Protein AF-A0A1X0S096-F1 (afdb_monomer_lite)

Structure (mmCIF, N/CA/C/O backbone):
data_AF-A0A1X0S096-F1
#
_entry.id   AF-A0A1X0S096-F1
#
loop_
_atom_site.group_PDB
_atom_site.id
_atom_site.type_symbol
_atom_site.label_atom_id
_atom_site.label_alt_id
_atom_site.label_comp_id
_atom_site.label_asym_id
_atom_site.label_entity_id
_atom_site.label_seq_id
_atom_site.pdbx_PDB_ins_code
_atom_site.Cartn_x
_atom_site.Cartn_y
_atom_site.Cartn_z
_atom_site.occupancy
_atom_site.B_iso_or_equiv
_atom_site.auth_seq_id
_atom_site.auth_comp_id
_atom_site.auth_asym_id
_atom_site.auth_atom_id
_atom_site.pdbx_PDB_model_num
ATOM 1 N N . ILE A 1 1 ? -5.283 -2.096 2.801 1.00 76.88 1 ILE A N 1
ATOM 2 C CA . ILE A 1 1 ? -5.098 -0.643 3.041 1.00 76.88 1 ILE A CA 1
ATOM 3 C C . ILE A 1 1 ? -3.867 -0.217 2.264 1.00 76.88 1 ILE A C 1
ATOM 5 O O . ILE A 1 1 ? -2.905 -0.972 2.263 1.00 76.88 1 ILE A O 1
ATOM 9 N N . TRP A 1 2 ? -3.912 0.925 1.581 1.00 89.75 2 TRP A N 1
ATOM 10 C CA . TRP A 1 2 ? -2.725 1.503 0.953 1.00 89.75 2 TRP A CA 1
ATOM 11 C C . TRP A 1 2 ? -1.861 2.134 2.042 1.00 89.75 2 TRP A C 1
ATOM 13 O O . TRP A 1 2 ? -2.246 3.129 2.650 1.00 89.75 2 TRP A O 1
ATOM 23 N N . THR A 1 3 ? -0.736 1.499 2.348 1.00 95.44 3 THR A N 1
ATOM 24 C CA . THR A 1 3 ? 0.256 2.009 3.298 1.00 95.44 3 THR A CA 1
ATOM 25 C C . THR A 1 3 ? 1.318 2.817 2.558 1.00 95.44 3 THR A C 1
ATOM 27 O O . THR A 1 3 ? 1.509 2.645 1.351 1.00 95.44 3 THR A O 1
ATOM 30 N N . LYS A 1 4 ? 2.059 3.660 3.288 1.00 93.75 4 LYS A N 1
ATOM 31 C CA . LYS A 1 4 ? 3.176 4.446 2.731 1.00 93.75 4 LYS A CA 1
ATOM 32 C C . LYS A 1 4 ? 4.159 3.557 1.956 1.00 93.75 4 LYS A C 1
ATOM 34 O O . LYS A 1 4 ? 4.558 3.903 0.854 1.00 93.75 4 LYS A O 1
ATOM 39 N N . TYR A 1 5 ? 4.444 2.363 2.477 1.00 95.19 5 TYR A N 1
ATOM 40 C CA . TYR A 1 5 ? 5.317 1.386 1.824 1.00 95.19 5 TYR A CA 1
ATOM 41 C C . TYR A 1 5 ? 4.742 0.853 0.511 1.00 95.19 5 TYR A C 1
ATOM 43 O O . TYR A 1 5 ? 5.467 0.782 -0.470 1.00 95.19 5 TYR A O 1
ATOM 51 N N . THR A 1 6 ? 3.444 0.530 0.448 1.00 94.12 6 THR A N 1
ATOM 52 C CA . THR A 1 6 ? 2.824 0.065 -0.811 1.00 94.12 6 THR A CA 1
ATOM 53 C C . THR A 1 6 ? 2.778 1.155 -1.880 1.00 94.12 6 THR A C 1
ATOM 55 O O . THR A 1 6 ? 2.951 0.860 -3.060 1.00 94.12 6 THR A O 1
ATOM 58 N N . VAL A 1 7 ? 2.600 2.415 -1.466 1.00 92.88 7 VAL A N 1
ATOM 59 C CA . VAL A 1 7 ? 2.628 3.575 -2.369 1.00 92.88 7 VAL A CA 1
ATOM 60 C C . VAL A 1 7 ? 4.040 3.838 -2.886 1.00 92.88 7 VAL A C 1
ATOM 62 O O . VAL A 1 7 ? 4.176 4.313 -3.998 1.00 92.88 7 VAL A O 1
ATOM 65 N N . ILE A 1 8 ? 5.088 3.507 -2.132 1.00 95.56 8 ILE A N 1
ATOM 66 C CA . ILE A 1 8 ? 6.470 3.608 -2.617 1.00 95.56 8 ILE A CA 1
ATOM 67 C C . ILE A 1 8 ? 6.814 2.404 -3.498 1.00 95.56 8 ILE A C 1
ATOM 69 O O . ILE A 1 8 ? 7.342 2.577 -4.586 1.00 95.56 8 ILE A O 1
ATOM 73 N N . ALA A 1 9 ? 6.491 1.186 -3.066 1.00 95.19 9 ALA A N 1
ATOM 74 C CA . ALA A 1 9 ? 6.919 -0.036 -3.740 1.00 95.19 9 ALA A CA 1
ATOM 75 C C . ALA A 1 9 ? 6.318 -0.195 -5.144 1.00 95.19 9 ALA A C 1
ATOM 77 O O . ALA A 1 9 ? 7.043 -0.527 -6.075 1.00 95.19 9 ALA A O 1
ATOM 78 N N . ILE A 1 10 ? 5.015 0.053 -5.317 1.00 94.25 10 ILE A N 1
ATOM 79 C CA . ILE A 1 10 ? 4.333 -0.214 -6.593 1.00 94.25 10 ILE A CA 1
ATOM 80 C C . ILE A 1 10 ? 4.824 0.747 -7.694 1.00 94.25 10 ILE A C 1
ATOM 82 O O . ILE A 1 10 ? 5.493 0.280 -8.615 1.00 94.25 10 ILE A O 1
ATOM 86 N N . PRO A 1 11 ? 4.590 2.072 -7.617 1.00 94.69 11 PRO A N 1
ATOM 87 C CA . PRO A 1 11 ? 5.105 2.998 -8.625 1.00 94.69 11 PRO A CA 1
ATOM 88 C C . PRO A 1 11 ? 6.633 3.129 -8.577 1.00 94.69 11 PRO A C 1
ATOM 90 O O . PRO A 1 11 ? 7.254 3.323 -9.617 1.00 94.69 11 PRO A O 1
ATOM 93 N N . GLY A 1 12 ? 7.264 2.975 -7.407 1.00 94.44 12 GLY A N 1
ATOM 94 C CA . GLY A 1 12 ? 8.722 3.024 -7.288 1.00 94.44 12 GLY A CA 1
ATOM 95 C C . GLY A 1 12 ? 9.410 1.886 -8.032 1.00 94.44 12 GLY A C 1
ATOM 96 O O . GLY A 1 12 ? 10.409 2.135 -8.693 1.00 94.44 12 GLY A O 1
ATOM 97 N N . SER A 1 13 ? 8.857 0.667 -8.020 1.00 95.75 13 SER A N 1
ATOM 98 C CA . SER A 1 13 ? 9.405 -0.441 -8.819 1.00 95.75 13 SER A CA 1
ATOM 99 C C . SER A 1 13 ? 9.370 -0.144 -10.323 1.00 95.75 13 SER A C 1
ATOM 101 O O . SER A 1 13 ? 10.333 -0.427 -11.032 1.00 95.75 13 SER A O 1
ATOM 103 N N . MET A 1 14 ? 8.307 0.515 -10.796 1.00 94.56 14 MET A N 1
ATOM 104 C CA . MET A 1 14 ? 8.179 0.939 -12.189 1.00 94.56 14 MET A CA 1
ATOM 105 C C . MET A 1 14 ? 9.201 2.027 -12.545 1.00 94.56 14 MET A C 1
ATOM 107 O O . MET A 1 14 ? 9.870 1.930 -13.570 1.00 94.56 14 MET A O 1
ATOM 111 N N . LEU A 1 15 ? 9.378 3.031 -11.679 1.00 95.69 15 LEU A N 1
ATOM 112 C CA . LEU A 1 15 ? 10.387 4.081 -11.864 1.00 95.69 15 LEU A CA 1
ATOM 113 C C . LEU A 1 15 ? 11.813 3.526 -11.865 1.00 95.69 15 LEU A C 1
ATOM 115 O O . LEU A 1 15 ? 12.618 3.922 -12.703 1.00 95.69 15 LEU A O 1
ATOM 119 N N . ILE A 1 16 ? 12.122 2.588 -10.965 1.00 96.44 16 ILE A N 1
ATOM 120 C CA . ILE A 1 16 ? 13.434 1.934 -10.913 1.00 96.44 16 ILE A CA 1
ATOM 121 C C . ILE A 1 16 ? 13.727 1.228 -12.236 1.00 96.44 16 ILE A C 1
ATOM 123 O O . ILE A 1 16 ? 14.841 1.345 -12.734 1.00 96.44 16 ILE A O 1
ATOM 127 N N . TRP A 1 17 ? 12.745 0.557 -12.843 1.00 94.19 17 TRP A N 1
ATOM 128 C CA . TRP A 1 17 ? 12.929 -0.074 -14.152 1.00 94.19 17 TRP A CA 1
ATOM 129 C C . TRP A 1 17 ? 13.232 0.949 -15.260 1.00 94.19 17 TRP A C 1
ATOM 131 O O . TRP A 1 17 ? 14.153 0.749 -16.053 1.00 94.19 17 TRP A O 1
ATOM 141 N N . PHE A 1 18 ? 12.522 2.083 -15.275 1.00 93.56 18 PHE A N 1
ATOM 142 C CA . PHE A 1 18 ? 12.795 3.162 -16.229 1.00 93.56 18 PHE A CA 1
ATOM 143 C C . PHE A 1 18 ? 14.169 3.810 -16.032 1.00 93.56 18 PHE A C 1
ATOM 145 O O . PHE A 1 18 ? 14.768 4.236 -17.010 1.00 93.56 18 PHE A O 1
ATOM 152 N N . ILE A 1 19 ? 14.687 3.874 -14.803 1.00 94.38 19 ILE A N 1
ATOM 153 C CA . ILE A 1 19 ? 16.045 4.369 -14.517 1.00 94.38 19 ILE A CA 1
ATOM 154 C C . ILE A 1 19 ? 17.098 3.308 -14.855 1.00 94.38 19 ILE A C 1
ATOM 156 O O . ILE A 1 19 ? 18.170 3.631 -15.356 1.00 94.38 19 ILE A O 1
ATOM 160 N N . TYR A 1 20 ? 16.799 2.036 -14.608 1.00 92.56 20 TYR A N 1
ATOM 161 C CA . TYR A 1 20 ? 17.699 0.920 -14.870 1.00 92.56 20 TYR A CA 1
ATOM 162 C C . TYR A 1 20 ? 18.068 0.811 -16.355 1.00 92.56 20 TYR A C 1
ATOM 164 O O . TYR A 1 20 ? 19.243 0.648 -16.673 1.00 92.56 20 TYR A O 1
ATOM 172 N N . LEU A 1 21 ? 17.093 0.954 -17.258 1.00 91.38 21 LEU A N 1
ATOM 173 C CA . LEU A 1 21 ? 17.312 0.843 -18.705 1.00 91.38 21 LEU A CA 1
ATOM 174 C C . LEU A 1 21 ? 18.427 1.758 -19.255 1.00 91.38 21 LEU A C 1
ATOM 176 O O . LEU A 1 21 ? 19.358 1.228 -19.861 1.00 91.38 21 LEU A O 1
ATOM 180 N N . PRO A 1 22 ? 18.399 3.092 -19.048 1.00 90.56 22 PRO A N 1
ATOM 181 C CA . PRO A 1 22 ? 19.466 3.977 -19.504 1.00 90.56 22 PRO A CA 1
ATOM 182 C C . PRO A 1 22 ? 20.770 3.756 -18.738 1.00 90.56 22 PRO A C 1
ATOM 184 O O . PRO A 1 22 ? 21.843 3.835 -19.331 1.00 90.56 22 PRO A O 1
ATOM 187 N N . VAL A 1 23 ? 20.701 3.452 -17.438 1.00 90.19 23 VAL A N 1
ATOM 188 C CA . VAL A 1 23 ? 21.894 3.164 -16.631 1.00 90.19 23 VAL A CA 1
ATOM 189 C C . VAL A 1 23 ? 22.650 1.980 -17.230 1.00 90.19 23 VAL A C 1
ATOM 191 O O . VAL A 1 23 ? 23.844 2.094 -17.484 1.00 90.19 23 VAL A O 1
ATOM 194 N N . VAL A 1 24 ? 21.967 0.878 -17.540 1.00 88.19 24 VAL A N 1
ATOM 195 C CA . VAL A 1 24 ? 22.608 -0.302 -18.133 1.00 88.19 24 VAL A CA 1
ATOM 196 C C . VAL A 1 24 ? 23.028 -0.067 -19.578 1.00 88.19 24 VAL A C 1
ATOM 198 O O . VAL A 1 24 ? 24.140 -0.451 -19.934 1.00 88.19 24 VAL A O 1
ATOM 201 N N . SER A 1 25 ? 22.218 0.606 -20.401 1.00 86.50 25 SER A N 1
ATOM 202 C CA . SER A 1 25 ? 22.586 0.836 -21.803 1.00 86.50 25 SER A CA 1
ATOM 203 C C . SER A 1 25 ? 23.812 1.741 -21.950 1.00 86.50 25 SER A C 1
ATOM 205 O O . SER A 1 25 ? 24.679 1.465 -22.777 1.00 86.50 25 SER A O 1
ATOM 207 N N . TYR A 1 26 ? 23.910 2.817 -21.158 1.00 84.94 26 TYR A N 1
ATOM 208 C CA . TYR A 1 26 ? 25.015 3.776 -21.262 1.00 84.94 26 TYR A CA 1
ATOM 209 C C . TYR A 1 26 ? 26.258 3.326 -20.492 1.00 84.94 26 TYR A C 1
ATOM 211 O O . TYR A 1 26 ? 27.357 3.398 -21.036 1.00 84.94 26 TYR A O 1
ATOM 219 N N . ILE A 1 27 ? 26.110 2.832 -19.257 1.00 82.94 27 ILE A N 1
ATOM 220 C CA . ILE A 1 27 ? 27.260 2.391 -18.451 1.00 82.94 27 ILE A CA 1
ATOM 221 C C . ILE A 1 27 ? 27.805 1.059 -18.970 1.00 82.94 27 ILE A C 1
ATOM 223 O O . ILE A 1 27 ? 29.020 0.899 -19.046 1.00 82.94 27 ILE A O 1
ATOM 227 N N . GLY A 1 28 ? 26.939 0.127 -19.384 1.00 78.06 28 GLY A N 1
ATOM 228 C CA . GLY A 1 28 ? 27.366 -1.141 -19.984 1.00 78.06 28 GLY A CA 1
ATOM 229 C C . GLY A 1 28 ? 28.231 -0.914 -21.223 1.00 78.06 28 GLY A C 1
ATOM 230 O O . GLY A 1 28 ? 29.344 -1.428 -21.294 1.00 78.06 28 GLY A O 1
ATOM 231 N N . SER A 1 29 ? 27.777 -0.036 -22.126 1.00 74.19 29 SER A N 1
ATOM 232 C CA . SER A 1 29 ? 28.540 0.353 -23.321 1.00 74.19 29 SER A CA 1
ATOM 233 C C . SER A 1 29 ? 29.849 1.088 -22.995 1.00 74.19 29 SER A C 1
ATOM 235 O O . SER A 1 29 ? 30.799 1.006 -23.769 1.00 74.19 29 SER A O 1
ATOM 237 N N . ALA A 1 30 ? 29.916 1.811 -21.870 1.00 75.94 30 ALA A N 1
ATOM 238 C CA . ALA A 1 30 ? 31.110 2.547 -21.451 1.00 75.94 30 ALA A CA 1
ATOM 239 C C . ALA A 1 30 ? 32.184 1.658 -20.799 1.00 75.94 30 ALA A C 1
ATOM 241 O O . ALA A 1 30 ? 33.366 1.981 -20.881 1.00 75.94 30 ALA A O 1
ATOM 242 N N . ILE A 1 31 ? 31.788 0.561 -20.145 1.00 77.81 31 ILE A N 1
ATOM 243 C CA . ILE A 1 31 ? 32.719 -0.366 -19.484 1.00 77.81 31 ILE A CA 1
ATOM 244 C C . ILE A 1 31 ? 33.337 -1.328 -20.504 1.00 77.81 31 ILE A C 1
ATOM 246 O O . ILE A 1 31 ? 34.552 -1.514 -20.505 1.00 77.81 31 ILE A O 1
ATOM 250 N N . SER A 1 32 ? 32.529 -1.918 -21.387 1.00 68.19 32 SER A N 1
ATOM 251 C CA . SER A 1 32 ? 33.026 -2.722 -22.509 1.00 68.19 32 SER A CA 1
ATOM 252 C C . SER A 1 32 ? 31.910 -3.032 -23.501 1.00 68.19 32 SER A C 1
ATOM 254 O O . SER A 1 32 ? 30.804 -3.394 -23.098 1.00 68.19 32 SER A O 1
ATOM 256 N N . VAL A 1 33 ? 32.236 -2.985 -24.790 1.00 65.88 33 VAL A N 1
ATOM 257 C CA . VAL A 1 33 ? 31.288 -3.177 -25.900 1.00 65.88 33 VAL A CA 1
ATOM 258 C C . VAL A 1 33 ? 30.622 -4.567 -25.891 1.00 65.88 33 VAL A C 1
ATOM 260 O O . VAL A 1 33 ? 29.480 -4.691 -26.322 1.00 65.88 33 VAL A O 1
ATOM 263 N N . ASP A 1 34 ? 31.273 -5.582 -25.314 1.00 70.94 34 ASP A N 1
ATOM 264 C CA . ASP A 1 34 ? 30.805 -6.977 -25.347 1.00 70.94 34 ASP A CA 1
ATOM 265 C C . ASP A 1 34 ? 29.914 -7.395 -24.162 1.00 70.94 34 ASP A C 1
ATOM 267 O O . ASP A 1 34 ? 29.406 -8.514 -24.146 1.00 70.94 34 ASP A O 1
ATOM 271 N N . ILE A 1 35 ? 29.710 -6.539 -23.151 1.00 70.25 35 ILE A N 1
ATOM 272 C CA . ILE A 1 35 ? 28.937 -6.926 -21.953 1.00 70.25 35 ILE A CA 1
ATOM 273 C C . ILE A 1 35 ? 27.422 -6.972 -22.233 1.00 70.25 35 ILE A C 1
ATOM 275 O O . ILE A 1 35 ? 26.740 -7.809 -21.647 1.00 70.25 35 ILE A O 1
ATOM 279 N N . PHE A 1 36 ? 26.901 -6.122 -23.134 1.00 76.50 36 PHE A N 1
ATOM 280 C CA . PHE A 1 36 ? 25.484 -6.091 -23.550 1.00 76.50 36 PHE A CA 1
ATOM 281 C C . PHE A 1 36 ? 25.308 -5.531 -24.980 1.00 76.50 36 PHE A C 1
ATOM 283 O O . PHE A 1 36 ? 24.776 -4.425 -25.146 1.00 76.50 36 PHE A O 1
ATOM 290 N N . PRO A 1 37 ? 25.741 -6.252 -26.029 1.00 79.69 37 PRO A N 1
ATOM 291 C CA . PRO A 1 37 ? 25.686 -5.747 -27.403 1.00 79.69 37 PRO A CA 1
ATOM 292 C C . PRO A 1 37 ? 24.252 -5.466 -27.890 1.00 79.69 37 PRO A C 1
ATOM 294 O O . PRO A 1 37 ? 24.037 -4.556 -28.688 1.00 79.69 37 PRO A O 1
ATOM 297 N N . GLU A 1 38 ? 23.244 -6.175 -27.373 1.00 83.81 38 GLU A N 1
ATOM 298 C CA . GLU A 1 38 ? 21.836 -6.024 -27.768 1.00 83.81 38 GLU A CA 1
ATOM 299 C C . GLU A 1 38 ? 21.185 -4.744 -27.228 1.00 83.81 38 GLU A C 1
ATOM 301 O O . GLU A 1 38 ? 20.176 -4.281 -27.761 1.00 83.81 38 GLU A O 1
ATOM 306 N N . TYR A 1 39 ? 21.747 -4.159 -26.166 1.00 85.00 39 TYR A N 1
ATOM 307 C CA . TYR A 1 39 ? 21.234 -2.928 -25.558 1.00 85.00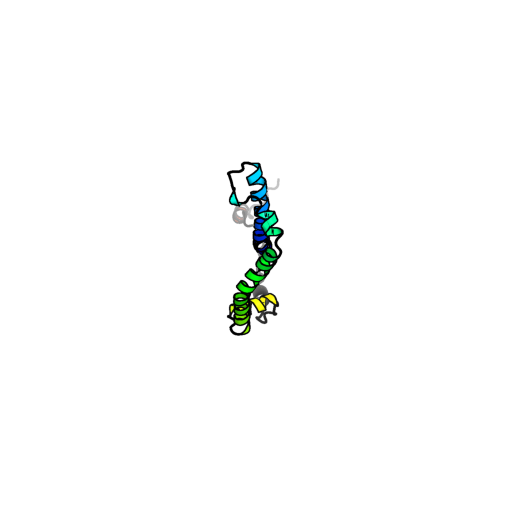 39 TYR A CA 1
ATOM 308 C C . TYR A 1 39 ? 21.794 -1.667 -26.226 1.00 85.00 39 TYR A C 1
ATOM 310 O O . TYR A 1 39 ? 21.408 -0.547 -25.869 1.00 85.00 39 TYR A O 1
ATOM 318 N N . TYR A 1 40 ? 22.687 -1.818 -27.207 1.00 83.88 40 TYR A N 1
ATOM 319 C CA . TYR A 1 40 ? 23.286 -0.690 -27.900 1.00 83.88 40 TYR A CA 1
ATOM 320 C C . TYR A 1 40 ? 22.233 0.091 -28.697 1.00 83.88 40 TYR A C 1
ATOM 322 O O . TYR A 1 40 ? 21.532 -0.448 -29.549 1.00 83.88 40 TYR A O 1
ATOM 330 N N . GLY A 1 41 ? 22.093 1.387 -28.404 1.00 85.56 41 GLY A N 1
ATOM 331 C CA . GLY A 1 41 ? 21.140 2.261 -29.098 1.00 85.56 41 GLY A CA 1
ATOM 332 C C . GLY A 1 41 ? 19.658 1.987 -28.803 1.00 85.56 41 GLY A C 1
ATOM 333 O O . GLY A 1 41 ? 18.802 2.641 -29.399 1.00 85.56 41 GLY A O 1
ATOM 334 N N . ILE A 1 42 ? 19.325 1.093 -27.861 1.00 90.31 42 ILE A N 1
ATOM 335 C CA . ILE A 1 42 ? 17.928 0.734 -27.570 1.00 90.31 42 ILE A CA 1
ATOM 336 C C . ILE A 1 42 ? 17.128 1.912 -27.006 1.00 90.31 42 ILE A C 1
ATOM 338 O O . ILE A 1 42 ? 15.997 2.144 -27.416 1.00 90.31 42 ILE A O 1
ATOM 342 N N . VAL A 1 43 ? 17.713 2.700 -26.100 1.00 90.12 43 VAL A N 1
ATOM 343 C CA . VAL A 1 43 ? 17.027 3.803 -25.406 1.00 90.12 43 VAL A CA 1
ATOM 344 C C . VAL A 1 43 ? 16.484 4.869 -26.364 1.00 90.12 43 VAL A C 1
ATOM 346 O O . VAL A 1 43 ? 15.285 5.142 -26.293 1.00 90.12 43 VAL A O 1
ATOM 349 N N . PRO A 1 44 ? 17.278 5.453 -27.287 1.00 90.44 44 PRO A N 1
ATOM 350 C CA . PRO A 1 44 ? 16.744 6.435 -28.230 1.00 90.44 44 PRO A CA 1
ATOM 351 C C . PRO A 1 44 ? 15.690 5.839 -29.176 1.00 90.44 44 PRO A C 1
ATOM 353 O O . PRO A 1 44 ? 14.719 6.524 -29.494 1.00 90.44 44 PRO A O 1
ATOM 356 N N . MET A 1 45 ? 15.821 4.568 -29.577 1.00 91.12 45 MET A N 1
ATOM 357 C CA . MET A 1 45 ? 14.828 3.900 -30.430 1.00 91.12 45 MET A CA 1
ATOM 358 C C . MET A 1 45 ? 13.518 3.594 -29.691 1.00 91.12 45 MET A C 1
ATOM 360 O O . MET A 1 45 ? 12.440 3.716 -30.270 1.00 91.12 45 MET A O 1
ATOM 364 N N . LEU A 1 46 ? 13.596 3.207 -28.417 1.00 92.06 46 LEU A N 1
ATOM 365 C CA . LEU A 1 46 ? 12.441 2.818 -27.610 1.00 92.06 46 LEU A CA 1
ATOM 366 C C . LEU A 1 46 ? 11.696 4.048 -27.080 1.00 92.06 46 LEU A C 1
ATOM 368 O O . LEU A 1 46 ? 10.489 4.165 -27.256 1.00 92.06 46 LEU A O 1
ATOM 372 N N . TRP A 1 47 ? 12.410 4.989 -26.454 1.00 92.31 47 TRP A N 1
ATOM 373 C CA . TRP A 1 47 ? 11.807 6.161 -25.810 1.00 92.31 47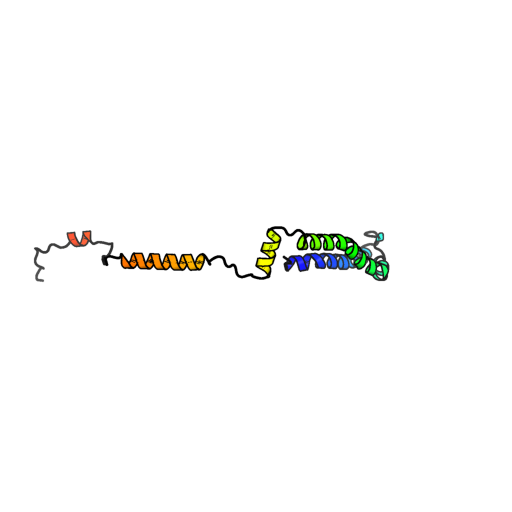 TRP A CA 1
ATOM 374 C C . TRP A 1 47 ? 11.482 7.289 -26.788 1.00 92.31 47 TRP A C 1
ATOM 376 O O . TRP A 1 47 ? 10.576 8.075 -26.511 1.00 92.31 47 TRP A O 1
ATOM 386 N N . GLY A 1 48 ? 12.172 7.358 -27.931 1.00 91.44 48 GLY A N 1
ATOM 387 C CA . GLY A 1 48 ? 11.823 8.270 -29.023 1.00 91.44 48 GLY A CA 1
ATOM 388 C C . GLY A 1 48 ? 10.579 7.833 -29.804 1.00 91.44 48 GLY A C 1
ATOM 389 O O . GLY A 1 48 ? 9.984 8.636 -30.521 1.00 91.44 48 GLY A O 1
ATOM 390 N N . ASN A 1 49 ? 10.154 6.575 -29.659 1.00 94.75 49 ASN A N 1
ATOM 391 C CA . ASN A 1 49 ? 8.986 6.043 -30.345 1.00 94.75 49 ASN A CA 1
ATOM 392 C C . ASN A 1 49 ? 7.703 6.300 -29.541 1.00 94.75 49 ASN A C 1
ATOM 394 O O . ASN A 1 49 ? 7.512 5.779 -28.443 1.00 94.75 49 ASN A O 1
ATOM 398 N N . VAL A 1 50 ? 6.768 7.054 -30.120 1.00 95.25 50 VAL A N 1
ATOM 399 C CA . VAL A 1 50 ? 5.469 7.354 -29.494 1.00 95.25 50 VAL A CA 1
ATOM 400 C C . VAL A 1 50 ? 4.642 6.088 -29.246 1.00 95.25 50 VAL A C 1
ATOM 402 O O . VAL A 1 50 ? 3.958 5.989 -28.226 1.00 95.25 50 VAL A O 1
ATOM 405 N N . ASN A 1 51 ? 4.744 5.086 -30.124 1.00 96.31 51 ASN A N 1
ATOM 406 C CA . ASN A 1 51 ? 3.995 3.838 -29.980 1.00 96.31 51 ASN A CA 1
ATOM 407 C C . ASN A 1 51 ? 4.373 3.098 -28.693 1.00 96.31 51 ASN A C 1
ATOM 409 O O . ASN A 1 51 ? 3.503 2.509 -28.058 1.00 96.31 51 ASN A O 1
ATOM 413 N N . PHE A 1 52 ? 5.638 3.169 -28.264 1.00 94.50 52 PHE A N 1
ATOM 414 C CA . PHE A 1 52 ? 6.078 2.568 -27.004 1.00 94.50 52 PHE A CA 1
ATOM 415 C C . PHE A 1 52 ? 5.309 3.151 -25.812 1.00 94.50 52 PHE A C 1
ATOM 417 O O . PHE A 1 52 ? 4.724 2.403 -25.030 1.00 94.50 52 PHE A O 1
ATOM 424 N N . TRP A 1 53 ? 5.227 4.480 -25.712 1.00 94.62 53 TRP A N 1
ATOM 425 C CA . TRP A 1 53 ? 4.505 5.154 -24.629 1.00 94.62 53 TRP A CA 1
ATOM 426 C C . TRP A 1 53 ? 3.002 4.868 -24.653 1.00 94.62 53 TRP A C 1
ATOM 428 O O . TRP A 1 53 ? 2.395 4.674 -23.598 1.00 94.62 53 TRP A O 1
ATOM 438 N N . LEU A 1 54 ? 2.409 4.771 -25.847 1.00 96.25 54 LEU A N 1
ATOM 439 C CA . LEU A 1 54 ? 1.014 4.355 -25.996 1.00 96.25 54 LEU A CA 1
ATOM 440 C C . LEU A 1 54 ? 0.800 2.928 -25.484 1.00 96.25 54 LEU A C 1
ATOM 442 O O . LEU A 1 54 ? -0.136 2.697 -24.721 1.00 96.25 54 LEU A O 1
ATOM 446 N N . PHE A 1 55 ? 1.673 1.979 -25.833 1.00 95.94 55 PHE A N 1
ATOM 447 C CA . PHE A 1 55 ? 1.557 0.599 -25.358 1.00 95.94 55 PHE A CA 1
ATOM 448 C C . PHE A 1 55 ? 1.789 0.464 -23.850 1.00 95.94 55 PHE A C 1
ATOM 450 O O . PHE A 1 55 ? 1.056 -0.281 -23.201 1.00 95.94 55 PHE A O 1
ATOM 457 N N . VAL A 1 56 ? 2.728 1.220 -23.272 1.00 94.62 56 VAL A N 1
ATOM 458 C CA . VAL A 1 56 ? 2.974 1.251 -21.817 1.00 94.62 56 VAL A CA 1
ATOM 459 C C . VAL A 1 56 ? 1.725 1.662 -21.031 1.00 94.62 56 VAL A C 1
ATOM 461 O O . VAL A 1 56 ? 1.539 1.203 -19.908 1.00 94.62 56 VAL A O 1
ATOM 464 N N . LEU A 1 57 ? 0.845 2.487 -21.604 1.00 94.31 57 LEU A N 1
ATOM 465 C CA . LEU A 1 57 ? -0.415 2.879 -20.965 1.00 94.31 57 LEU A CA 1
ATOM 466 C C . LEU A 1 57 ? -1.577 1.952 -21.337 1.00 94.31 57 LEU A C 1
ATOM 468 O O . LEU A 1 57 ? -2.309 1.485 -20.464 1.00 94.31 57 LEU A O 1
ATOM 472 N N . LEU A 1 58 ? -1.748 1.677 -22.630 1.00 96.56 58 LEU A N 1
ATOM 473 C CA . LEU A 1 58 ? -2.910 0.969 -23.161 1.00 96.56 58 LEU A CA 1
ATOM 474 C C . LEU A 1 58 ? -2.905 -0.502 -22.743 1.00 96.56 58 LEU A C 1
ATOM 476 O O . LEU A 1 58 ? -3.939 -1.014 -22.314 1.00 96.56 58 LEU A O 1
ATOM 480 N N . VAL A 1 59 ? -1.753 -1.176 -22.804 1.00 96.12 59 VAL A N 1
ATOM 481 C CA . VAL A 1 59 ? -1.670 -2.610 -22.492 1.00 96.12 59 VAL A CA 1
ATOM 482 C C . VAL A 1 59 ? -2.020 -2.874 -21.024 1.00 96.12 59 VAL A C 1
ATOM 484 O O . VAL A 1 59 ? -2.961 -3.637 -20.786 1.00 96.12 59 VAL A O 1
ATOM 487 N N . PRO A 1 60 ? -1.394 -2.221 -20.021 1.00 95.38 60 PRO A N 1
ATOM 488 C CA . PRO A 1 60 ? -1.795 -2.420 -18.632 1.00 95.38 60 PRO A CA 1
ATOM 489 C C . PRO A 1 60 ? -3.242 -2.012 -18.377 1.00 95.38 60 PRO A C 1
ATOM 491 O O . PRO A 1 60 ? -3.919 -2.686 -17.602 1.00 95.38 60 PRO A O 1
ATOM 494 N N . PHE A 1 61 ? -3.740 -0.957 -19.028 1.00 96.19 61 PHE A N 1
ATOM 495 C CA . PHE A 1 61 ? -5.134 -0.542 -18.885 1.00 96.19 61 PHE A CA 1
ATOM 496 C C . PHE A 1 61 ? -6.103 -1.644 -19.328 1.00 96.19 61 PHE A C 1
ATOM 498 O O . PHE A 1 61 ? -6.983 -2.030 -18.559 1.00 96.19 61 PHE A O 1
ATOM 505 N N . VAL A 1 62 ? -5.906 -2.209 -20.523 1.00 97.06 62 VAL A N 1
ATOM 506 C CA . VAL A 1 62 ? -6.757 -3.284 -21.056 1.00 97.06 62 VAL A CA 1
ATOM 507 C C . VAL A 1 62 ? -6.635 -4.556 -20.214 1.00 97.06 62 VAL A C 1
ATOM 509 O O . VAL A 1 62 ? -7.655 -5.148 -19.860 1.00 97.06 62 VAL A O 1
ATOM 512 N N . CYS A 1 63 ? -5.419 -4.944 -19.818 1.00 96.19 63 CYS A N 1
ATOM 513 C CA . CYS A 1 63 ? -5.197 -6.115 -18.966 1.00 96.19 63 CYS A CA 1
ATOM 514 C C . CYS A 1 63 ? -5.879 -5.981 -17.593 1.00 96.19 63 CYS A C 1
ATOM 516 O O . CYS A 1 63 ? -6.472 -6.940 -17.102 1.00 96.19 63 CYS A O 1
ATOM 518 N N . ASN A 1 64 ? -5.843 -4.791 -16.983 1.00 96.62 64 ASN A N 1
ATOM 519 C CA . ASN A 1 64 ? -6.447 -4.555 -15.670 1.00 96.62 64 ASN A CA 1
ATOM 520 C C . ASN A 1 64 ? -7.954 -4.268 -15.734 1.00 96.62 64 ASN A C 1
ATOM 522 O O . ASN A 1 64 ? -8.622 -4.363 -14.704 1.00 96.62 64 ASN A O 1
ATOM 526 N N . LEU A 1 65 ? -8.516 -3.937 -16.903 1.00 97.12 65 LEU A N 1
ATOM 527 C CA . LEU A 1 65 ? -9.931 -3.583 -17.042 1.00 97.12 65 LEU A CA 1
ATOM 528 C C . LEU A 1 65 ? -10.849 -4.715 -16.562 1.00 97.12 65 LEU A C 1
ATOM 530 O O . LEU A 1 65 ? -11.751 -4.480 -15.757 1.00 97.12 65 LEU A O 1
ATOM 534 N N . ARG A 1 66 ? -10.585 -5.956 -16.990 1.00 96.62 66 ARG A N 1
ATOM 535 C CA . ARG A 1 66 ? -11.350 -7.140 -16.562 1.00 96.62 66 ARG A CA 1
ATOM 536 C C . ARG A 1 66 ? -11.309 -7.316 -15.046 1.00 96.62 66 ARG A C 1
ATOM 538 O O . ARG A 1 66 ? -12.346 -7.549 -14.424 1.00 96.62 66 ARG A O 1
ATOM 545 N N . ASP A 1 67 ? -10.125 -7.207 -14.451 1.00 96.50 67 ASP A N 1
ATOM 546 C CA . ASP A 1 67 ? -9.936 -7.408 -13.012 1.00 96.50 67 ASP A CA 1
ATOM 547 C C . ASP A 1 67 ? -10.579 -6.287 -12.197 1.00 96.50 67 ASP A C 1
ATOM 549 O O . ASP A 1 67 ? -11.193 -6.539 -11.155 1.00 96.50 67 ASP A O 1
ATOM 553 N N . PHE A 1 68 ? -10.504 -5.054 -12.696 1.00 96.44 68 PHE A N 1
ATOM 554 C CA . PHE A 1 68 ? -11.158 -3.902 -12.096 1.00 96.44 68 PHE A CA 1
ATOM 555 C C . PHE A 1 68 ? -12.684 -4.048 -12.118 1.00 96.44 68 PHE A C 1
ATOM 557 O O . PHE A 1 68 ? -13.324 -3.898 -11.073 1.00 96.44 68 PHE A O 1
ATOM 564 N N . ILE A 1 69 ? -13.257 -4.420 -13.270 1.00 97.12 69 ILE A N 1
ATOM 565 C CA . ILE A 1 69 ? -14.695 -4.686 -13.419 1.00 97.12 69 ILE A CA 1
ATOM 566 C C . ILE A 1 69 ? -15.122 -5.812 -12.477 1.00 97.12 69 ILE A C 1
ATOM 568 O O . ILE A 1 69 ? -16.091 -5.655 -11.737 1.00 97.12 69 ILE A O 1
ATOM 572 N N . TRP A 1 70 ? -14.386 -6.926 -12.443 1.00 96.44 70 TRP A N 1
ATOM 573 C CA . TRP A 1 70 ? -14.717 -8.054 -11.574 1.00 96.44 70 TRP A CA 1
ATOM 574 C C . TRP A 1 70 ? -14.674 -7.679 -10.089 1.00 96.44 70 TRP A C 1
ATOM 576 O O . TRP A 1 70 ? -15.589 -8.004 -9.329 1.00 96.44 70 TRP A O 1
ATOM 586 N N . LYS A 1 71 ? -13.639 -6.945 -9.667 1.00 95.50 71 LYS A N 1
ATOM 587 C CA . LYS A 1 71 ? -13.506 -6.441 -8.296 1.00 95.50 71 LYS A CA 1
ATOM 588 C C . LYS A 1 71 ? -14.668 -5.524 -7.917 1.00 95.50 71 LYS A C 1
ATOM 590 O O . LYS A 1 71 ? -15.186 -5.638 -6.805 1.00 95.50 71 LYS A O 1
ATOM 595 N N . TYR A 1 72 ? -15.071 -4.634 -8.822 1.00 95.75 72 TYR A N 1
ATOM 596 C CA . TYR A 1 72 ? -16.206 -3.739 -8.618 1.00 95.75 72 TYR A CA 1
ATOM 597 C C . TYR A 1 72 ? -17.527 -4.514 -8.530 1.00 95.75 72 TYR A C 1
ATOM 599 O O . TYR A 1 72 ? -18.246 -4.392 -7.539 1.00 95.75 72 TYR A O 1
ATOM 607 N N . ALA A 1 73 ? -17.805 -5.380 -9.507 1.00 96.56 73 ALA A N 1
ATOM 608 C CA . ALA A 1 73 ? -19.025 -6.179 -9.567 1.00 96.56 73 ALA A CA 1
ATOM 609 C C . ALA A 1 73 ? -19.180 -7.085 -8.338 1.00 96.56 73 ALA A C 1
ATOM 611 O O . ALA A 1 73 ? -20.252 -7.132 -7.734 1.00 96.56 73 ALA A O 1
ATOM 612 N N . LYS A 1 74 ? -18.099 -7.752 -7.907 1.00 94.94 74 LYS A N 1
ATOM 613 C CA . LYS A 1 74 ? -18.099 -8.568 -6.686 1.00 94.94 74 LYS A CA 1
ATOM 614 C C . LYS A 1 74 ? -18.439 -7.731 -5.456 1.00 94.94 74 LYS A C 1
ATOM 616 O O . LYS A 1 74 ? -19.209 -8.180 -4.616 1.00 94.94 74 LYS A O 1
ATOM 621 N N . ARG A 1 75 ? -17.897 -6.516 -5.349 1.00 93.56 75 ARG A N 1
ATOM 622 C CA . ARG A 1 75 ? -18.155 -5.644 -4.199 1.00 93.56 75 ARG A CA 1
ATOM 623 C C . ARG A 1 75 ? -19.582 -5.088 -4.181 1.00 93.56 75 ARG A C 1
ATOM 625 O O . ARG A 1 75 ? -20.131 -4.948 -3.097 1.00 93.56 75 ARG A O 1
ATOM 632 N N . MET A 1 76 ? -20.167 -4.808 -5.347 1.00 94.50 76 MET A N 1
ATOM 633 C CA . MET A 1 76 ? -21.515 -4.243 -5.464 1.00 94.50 76 MET A CA 1
ATOM 634 C C . MET A 1 76 ? -22.618 -5.301 -5.332 1.00 94.50 76 MET A C 1
ATOM 636 O O . MET A 1 76 ? -23.543 -5.137 -4.545 1.00 94.50 76 MET A O 1
ATOM 640 N N . TYR A 1 77 ? -22.523 -6.400 -6.087 1.00 95.62 77 TYR A N 1
ATOM 641 C CA . TYR A 1 77 ? -23.621 -7.366 -6.220 1.00 95.62 77 TYR A CA 1
ATOM 642 C C . TYR A 1 77 ? -23.467 -8.612 -5.344 1.00 95.62 77 TYR A C 1
ATOM 644 O O . TYR A 1 77 ? -24.448 -9.306 -5.091 1.00 95.62 77 TYR A O 1
ATOM 652 N N . ARG A 1 78 ? -22.246 -8.940 -4.900 1.00 94.12 78 ARG A N 1
ATOM 653 C CA . ARG A 1 78 ? -21.969 -10.122 -4.060 1.00 94.12 78 ARG A CA 1
ATOM 654 C C . ARG A 1 78 ? -21.016 -9.798 -2.895 1.00 94.12 78 ARG A C 1
ATOM 656 O O . ARG A 1 78 ? -19.953 -10.423 -2.786 1.00 94.12 78 ARG A O 1
ATOM 663 N N . PRO A 1 79 ? -21.359 -8.824 -2.028 1.00 94.88 79 PRO A N 1
ATOM 664 C CA . PRO A 1 79 ? -20.530 -8.480 -0.882 1.00 94.88 79 PRO A CA 1
ATOM 665 C C . PRO A 1 79 ? -20.45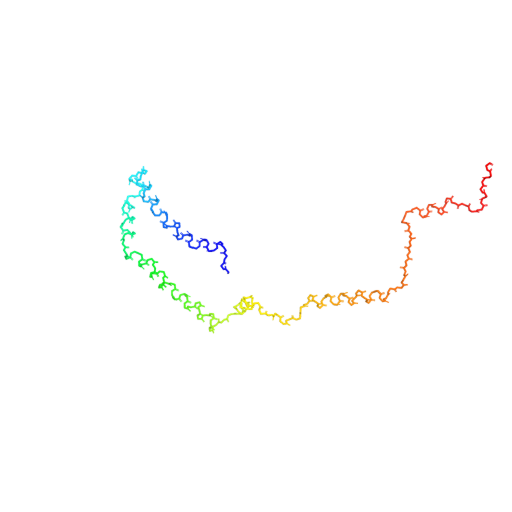1 -9.645 0.114 1.00 94.88 79 PRO A C 1
ATOM 667 O O . PRO A 1 79 ? -21.421 -10.342 0.394 1.00 94.88 79 PRO A O 1
ATOM 670 N N . LEU A 1 80 ? -19.259 -9.837 0.668 1.00 93.44 80 LEU A N 1
ATOM 671 C CA . LEU A 1 80 ? -18.959 -10.820 1.704 1.00 93.44 80 LEU A CA 1
ATOM 672 C C . LEU A 1 80 ? -19.002 -10.138 3.080 1.00 93.44 80 LEU A C 1
ATOM 674 O O . LEU A 1 80 ? -18.773 -8.929 3.151 1.00 93.44 80 LEU A O 1
ATOM 678 N N . PRO A 1 81 ? -19.218 -10.879 4.185 1.00 93.69 81 PRO A N 1
ATOM 679 C CA . PRO A 1 81 ? -19.344 -10.311 5.533 1.00 93.69 81 PRO A CA 1
ATOM 680 C C . PRO A 1 81 ? -18.246 -9.301 5.911 1.00 93.69 81 PRO A C 1
ATOM 682 O O . PRO A 1 81 ? -18.521 -8.259 6.503 1.00 93.69 81 PRO A O 1
ATOM 685 N N . TYR A 1 82 ? -16.998 -9.553 5.505 1.00 91.31 82 TYR A N 1
ATOM 686 C CA . TYR A 1 82 ? -15.876 -8.655 5.787 1.00 91.31 82 TYR A CA 1
ATOM 687 C C . TYR A 1 82 ? -15.937 -7.321 5.020 1.00 91.31 82 TYR A C 1
ATOM 689 O O . TYR A 1 82 ? -15.370 -6.334 5.486 1.00 91.31 82 TYR A O 1
ATOM 697 N N . HIS A 1 83 ? -16.606 -7.255 3.863 1.00 93.56 83 HIS A N 1
ATOM 698 C CA . HIS A 1 83 ? -16.778 -6.006 3.115 1.00 93.56 83 HIS A CA 1
ATOM 699 C C . HIS A 1 83 ? -17.668 -5.020 3.882 1.00 93.56 83 HIS A C 1
ATOM 701 O O . HIS A 1 83 ? -17.321 -3.843 3.967 1.00 93.56 83 HIS A O 1
ATOM 707 N N . PHE A 1 84 ? -18.724 -5.512 4.535 1.00 90.62 84 PHE A N 1
ATOM 708 C CA . PHE A 1 84 ? -19.575 -4.696 5.404 1.00 90.62 84 PHE A CA 1
ATOM 709 C C . PHE A 1 84 ? -18.797 -4.140 6.602 1.00 90.62 84 PHE A C 1
ATOM 711 O O . PHE A 1 84 ? -18.878 -2.952 6.899 1.00 90.62 84 PHE A O 1
ATOM 718 N N . VAL A 1 85 ? -17.976 -4.972 7.256 1.00 91.25 85 VAL A N 1
ATOM 719 C CA . VAL A 1 85 ? -17.136 -4.531 8.386 1.00 91.25 85 VAL A CA 1
ATOM 720 C C . VAL A 1 85 ? -16.149 -3.443 7.955 1.00 91.25 85 VAL A C 1
ATOM 722 O O . VAL A 1 85 ? -15.989 -2.448 8.658 1.00 91.25 85 VAL A O 1
ATOM 725 N N . GLN A 1 86 ? -15.522 -3.587 6.783 1.00 92.06 86 GLN A N 1
ATOM 726 C CA . GLN A 1 86 ? -14.618 -2.568 6.235 1.00 92.06 86 GLN A CA 1
ATOM 727 C C . GLN A 1 86 ? -15.325 -1.231 5.987 1.00 92.06 86 GLN A C 1
ATOM 729 O O . GLN A 1 86 ? -14.724 -0.178 6.186 1.00 92.06 86 GLN A O 1
ATOM 734 N N . GLU A 1 87 ? -16.580 -1.254 5.540 1.00 91.12 87 GLU A N 1
ATOM 735 C CA . GLU A 1 87 ? -17.371 -0.042 5.310 1.00 91.12 87 GLU A CA 1
ATOM 736 C C . GLU A 1 87 ? -17.790 0.614 6.624 1.00 91.12 87 GLU A C 1
ATOM 738 O O . GLU A 1 87 ? -17.598 1.819 6.777 1.00 91.12 87 GLU A O 1
ATOM 743 N N . ILE A 1 88 ? -18.222 -0.174 7.611 1.00 89.69 88 ILE A N 1
ATOM 744 C CA . ILE A 1 88 ? -18.496 0.301 8.976 1.00 89.69 88 ILE A CA 1
ATOM 745 C C . ILE A 1 88 ? -17.266 0.996 9.572 1.00 89.69 88 ILE A C 1
ATOM 747 O O . ILE A 1 88 ? -17.378 2.105 10.092 1.00 89.69 88 ILE A O 1
ATOM 751 N N . GLN A 1 89 ? -16.083 0.386 9.439 1.00 88.75 89 GLN A N 1
ATOM 752 C CA . GLN A 1 89 ? -14.817 0.970 9.892 1.00 88.75 89 GLN A CA 1
ATOM 753 C C . GLN A 1 89 ? -14.447 2.241 9.117 1.00 88.75 89 GLN A C 1
ATOM 755 O O . GLN A 1 89 ? -13.998 3.213 9.718 1.00 88.75 89 GLN A O 1
ATOM 760 N N . LYS A 1 90 ? -14.637 2.253 7.790 1.00 89.38 90 LYS A N 1
ATOM 761 C CA . LYS A 1 90 ? -14.299 3.401 6.935 1.00 89.38 90 LYS A CA 1
ATOM 762 C C . LYS A 1 90 ? -15.171 4.619 7.235 1.00 89.38 90 LYS A C 1
ATOM 764 O O . LYS A 1 90 ? -14.652 5.729 7.273 1.00 89.38 90 LYS A O 1
ATOM 769 N N . TYR A 1 91 ? -16.473 4.415 7.422 1.00 89.62 91 TYR A N 1
ATOM 770 C CA . TYR A 1 91 ? -17.424 5.488 7.724 1.00 89.62 91 TYR A CA 1
ATOM 771 C C . TYR A 1 91 ? -17.541 5.785 9.223 1.00 89.62 91 TYR A C 1
ATOM 773 O O . TYR A 1 91 ? -18.274 6.694 9.598 1.00 89.62 91 TYR A O 1
ATOM 781 N N . ASN A 1 92 ? -16.818 5.039 10.068 1.00 83.19 92 ASN A N 1
ATOM 782 C CA . ASN A 1 92 ? -16.871 5.129 11.525 1.00 83.19 92 ASN A CA 1
ATOM 783 C C . ASN A 1 92 ? -18.319 5.191 12.045 1.00 83.19 92 ASN A C 1
ATOM 785 O O . ASN A 1 92 ? -18.665 6.038 12.872 1.00 83.19 92 ASN A O 1
ATOM 789 N N . LEU A 1 93 ? -19.176 4.324 11.491 1.00 81.62 93 LEU A N 1
ATOM 790 C CA . LEU A 1 93 ? -20.580 4.237 11.880 1.00 81.62 93 LEU A CA 1
ATOM 791 C C . LEU A 1 93 ? -20.638 3.991 13.394 1.00 81.62 93 LEU A C 1
ATOM 793 O O . LEU A 1 93 ? -19.961 3.077 13.877 1.00 81.62 93 LEU A O 1
ATOM 797 N N . PRO A 1 94 ? -21.395 4.804 14.154 1.00 71.19 94 PRO A N 1
ATOM 798 C CA . PRO A 1 94 ? -21.444 4.669 15.596 1.00 71.19 94 PRO A CA 1
ATOM 799 C C . PRO A 1 94 ? -21.977 3.283 15.937 1.00 71.19 94 PRO A C 1
ATOM 801 O O . PRO A 1 94 ? -23.107 2.927 15.600 1.00 71.19 94 PRO A O 1
ATOM 804 N N . ASP A 1 95 ? -21.137 2.494 16.597 1.00 69.06 95 ASP A N 1
ATOM 805 C CA . ASP A 1 95 ? -21.545 1.195 17.095 1.00 69.06 95 ASP A CA 1
ATOM 806 C C . ASP A 1 95 ? -22.587 1.427 18.199 1.00 69.06 95 ASP A C 1
ATOM 808 O O . ASP A 1 95 ? -22.280 1.946 19.276 1.00 69.06 95 ASP A O 1
ATOM 812 N N . TYR A 1 96 ? -23.849 1.103 17.905 1.00 64.94 96 TYR A N 1
ATOM 813 C CA . TYR A 1 96 ? -24.960 1.219 18.854 1.00 64.94 96 TYR A CA 1
ATOM 814 C C . TYR A 1 96 ? -24.882 0.176 19.971 1.00 64.94 96 TYR A C 1
ATOM 816 O O . TYR A 1 96 ? -25.672 0.229 20.918 1.00 64.94 96 TYR A O 1
ATOM 824 N N . ARG A 1 97 ? -23.933 -0.768 19.898 1.00 72.31 97 ARG A N 1
ATOM 825 C CA . ARG A 1 97 ? -23.669 -1.684 21.004 1.00 72.31 97 ARG A CA 1
ATOM 826 C C . ARG A 1 97 ? -23.383 -0.865 22.268 1.00 72.31 97 ARG A C 1
ATOM 828 O O . ARG A 1 97 ? -22.521 0.019 22.243 1.00 72.31 97 ARG A O 1
ATOM 835 N N . PRO A 1 98 ? -24.085 -1.136 23.386 1.00 71.69 98 PRO A N 1
ATOM 836 C CA . PRO A 1 98 ? -23.833 -0.447 24.641 1.00 71.69 98 PRO A CA 1
ATOM 837 C C . PRO A 1 98 ? -22.342 -0.531 24.949 1.00 71.69 98 PRO A C 1
ATOM 839 O O . PRO A 1 98 ? -21.799 -1.634 25.032 1.00 71.69 98 PRO A O 1
ATOM 842 N N . ARG A 1 99 ? -21.669 0.623 25.074 1.00 74.50 99 ARG A N 1
ATOM 843 C CA . ARG A 1 99 ? -20.233 0.673 25.382 1.00 74.50 99 ARG A CA 1
ATOM 844 C C . ARG A 1 99 ? -19.997 -0.071 26.689 1.00 74.50 99 ARG A C 1
ATOM 846 O O . ARG A 1 99 ? -20.204 0.483 27.772 1.00 74.50 99 ARG A O 1
ATOM 853 N N . MET A 1 100 ? -19.564 -1.324 26.562 1.00 77.75 100 MET A N 1
ATOM 854 C CA . MET A 1 100 ? -19.374 -2.252 27.671 1.00 77.75 100 MET A CA 1
ATOM 855 C C . MET A 1 100 ? -18.442 -1.646 28.720 1.00 77.75 100 MET A C 1
ATOM 857 O O . MET A 1 100 ? -18.616 -1.890 29.904 1.00 77.75 100 MET A O 1
ATOM 861 N N . ASP A 1 101 ? -17.515 -0.781 28.309 1.00 81.81 101 ASP A N 1
ATOM 862 C CA . ASP A 1 101 ? -16.602 -0.066 29.200 1.00 81.81 101 ASP A CA 1
ATOM 863 C C . ASP A 1 101 ? -17.319 0.915 30.129 1.00 81.81 101 ASP A C 1
ATOM 865 O O . ASP A 1 101 ? -17.044 0.939 31.327 1.00 81.81 101 ASP A O 1
ATOM 869 N N . ARG A 1 102 ? -18.295 1.677 29.618 1.00 82.69 102 ARG A N 1
ATOM 870 C CA . ARG A 1 102 ? -19.110 2.587 30.441 1.00 82.69 102 ARG A CA 1
ATOM 871 C C . ARG A 1 102 ? -19.983 1.801 31.411 1.00 82.69 102 ARG A C 1
ATOM 873 O O . ARG A 1 102 ? -20.072 2.155 32.584 1.00 82.69 102 ARG A O 1
ATOM 880 N N . PHE A 1 103 ? -20.575 0.705 30.936 1.00 85.62 103 PHE A N 1
ATOM 881 C CA . PHE A 1 103 ? -21.352 -0.197 31.781 1.00 85.62 103 PHE A CA 1
ATOM 882 C C . PHE A 1 103 ? -20.480 -0.827 32.878 1.00 85.62 103 PHE A C 1
ATOM 884 O O . PHE A 1 103 ? -20.828 -0.770 34.053 1.00 85.62 103 PHE A O 1
ATOM 891 N N . ARG A 1 104 ? -19.293 -1.337 32.529 1.00 88.00 104 ARG A N 1
ATOM 892 C CA . ARG A 1 104 ? -18.309 -1.892 33.473 1.00 88.00 104 ARG A CA 1
ATOM 893 C C . ARG A 1 104 ? -17.874 -0.864 34.512 1.00 88.00 104 ARG A C 1
ATOM 895 O O . ARG A 1 104 ? -17.829 -1.189 35.695 1.00 88.00 104 ARG A O 1
ATOM 902 N N . GLN A 1 105 ? -17.588 0.374 34.107 1.00 92.62 105 GLN A N 1
ATOM 903 C CA . GLN A 1 105 ? -17.245 1.459 35.033 1.00 92.62 105 GLN A CA 1
ATOM 904 C C . GLN A 1 105 ? -18.395 1.764 35.999 1.00 92.62 105 GLN A C 1
ATOM 906 O O . GLN A 1 105 ? -18.167 1.866 37.206 1.00 92.62 105 GLN A O 1
ATOM 911 N N . ALA A 1 106 ? -19.630 1.846 35.494 1.00 90.75 106 ALA A N 1
ATOM 912 C CA . ALA A 1 106 ? -20.815 2.062 36.318 1.00 90.75 106 ALA A CA 1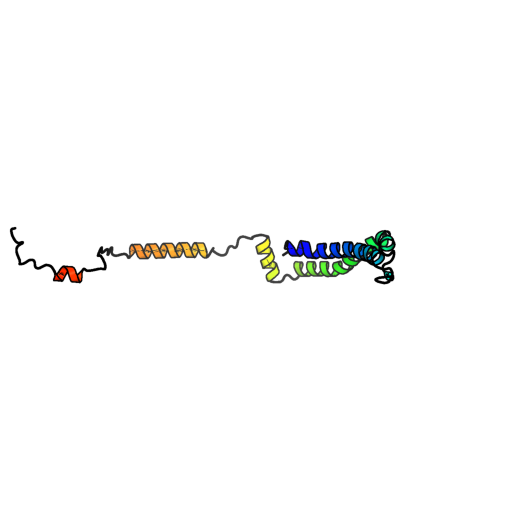
ATOM 913 C C . ALA A 1 106 ? -21.024 0.917 37.324 1.00 90.75 106 ALA A C 1
ATOM 915 O O . ALA A 1 106 ? -21.156 1.167 38.522 1.00 90.75 106 ALA A O 1
ATOM 916 N N . VAL A 1 107 ? -20.956 -0.337 36.870 1.00 93.50 107 VAL A N 1
ATOM 917 C CA . VAL A 1 107 ? -21.068 -1.529 37.727 1.00 93.50 107 VAL A CA 1
ATOM 918 C C . VAL A 1 107 ? -19.966 -1.556 38.789 1.00 93.50 107 VAL A C 1
ATOM 920 O O . VAL A 1 107 ? -20.243 -1.792 39.966 1.00 93.50 107 VAL A O 1
ATOM 923 N N . ASN A 1 108 ? -18.719 -1.252 38.420 1.00 95.06 108 ASN A N 1
ATOM 924 C CA . ASN A 1 108 ? -17.602 -1.190 39.363 1.00 95.06 108 ASN A CA 1
ATOM 925 C C . ASN A 1 108 ? -17.783 -0.078 40.406 1.00 95.06 108 ASN A C 1
ATOM 927 O O . ASN A 1 108 ? -17.476 -0.286 41.584 1.00 95.06 108 ASN A O 1
ATOM 931 N N . LYS A 1 109 ? -18.318 1.082 40.004 1.00 94.75 109 LYS A N 1
ATOM 932 C CA . LYS A 1 109 ? -18.651 2.182 40.919 1.00 94.75 109 LYS A CA 1
ATOM 933 C C . LYS A 1 109 ? -19.724 1.755 41.918 1.00 94.75 109 LYS A C 1
ATOM 935 O O . LYS A 1 109 ? -19.524 1.915 43.121 1.00 94.75 109 LYS A O 1
ATOM 940 N N . VAL A 1 110 ? -20.812 1.149 41.438 1.00 93.56 110 VAL A N 1
ATOM 941 C CA . VAL A 1 110 ? -21.888 0.619 42.292 1.00 93.56 110 VAL A CA 1
ATOM 942 C C . VAL A 1 110 ? -21.337 -0.412 43.280 1.00 93.56 110 VAL A C 1
ATOM 944 O O . VAL A 1 110 ? -21.596 -0.313 44.478 1.00 93.56 110 VAL A O 1
ATOM 947 N N . ARG A 1 111 ? -20.492 -1.339 42.816 1.00 93.38 111 ARG A N 1
ATOM 948 C CA . ARG A 1 111 ? -19.846 -2.349 43.668 1.00 93.38 111 ARG A CA 1
ATOM 949 C C . ARG A 1 111 ? -18.974 -1.721 44.761 1.00 93.38 111 ARG A C 1
ATOM 951 O O . ARG A 1 111 ? -19.012 -2.172 45.905 1.00 93.38 111 ARG A O 1
ATOM 958 N N . ARG A 1 112 ? -18.198 -0.677 44.443 1.00 89.94 112 ARG A N 1
ATOM 959 C CA . ARG A 1 112 ? -17.377 0.049 45.430 1.00 89.94 112 ARG A CA 1
ATOM 960 C C . ARG A 1 112 ? -18.250 0.739 46.482 1.00 89.94 112 ARG A C 1
ATOM 962 O O . ARG A 1 112 ? -17.971 0.617 47.670 1.00 89.94 112 ARG A O 1
ATOM 969 N N . ILE A 1 113 ? -19.329 1.398 46.057 1.00 91.06 113 ILE A N 1
ATOM 970 C CA . ILE A 1 113 ? -20.281 2.066 46.958 1.00 91.06 113 ILE A CA 1
ATOM 971 C C . ILE A 1 113 ? -20.957 1.053 47.887 1.00 91.06 113 ILE A C 1
ATOM 973 O O . ILE A 1 113 ? -21.060 1.300 49.084 1.00 91.06 113 ILE A O 1
ATOM 977 N N . GLN A 1 114 ? -21.380 -0.103 47.372 1.00 90.38 114 GLN A N 1
ATOM 978 C CA . GLN A 1 114 ? -21.972 -1.160 48.197 1.00 90.38 114 GLN A CA 1
ATOM 979 C C . GLN A 1 114 ? -20.997 -1.677 49.263 1.00 90.38 114 GLN A C 1
ATOM 981 O O . GLN A 1 114 ? -21.397 -1.874 50.408 1.00 90.38 114 GLN A O 1
ATOM 986 N N . ARG A 1 115 ? -19.711 -1.849 48.921 1.00 86.25 115 ARG A N 1
ATOM 987 C CA . ARG A 1 115 ? -18.674 -2.226 49.899 1.00 86.25 115 ARG A CA 1
ATOM 988 C C . ARG A 1 115 ? -18.497 -1.168 50.986 1.00 86.25 115 ARG A C 1
ATOM 990 O O . ARG A 1 115 ? -18.403 -1.532 52.151 1.00 86.25 115 ARG A O 1
ATOM 997 N N . LEU A 1 116 ? -18.503 0.114 50.616 1.00 84.06 116 LEU A N 1
ATOM 998 C CA . LEU A 1 116 ? -18.433 1.221 51.574 1.00 84.06 116 LEU A CA 1
ATOM 999 C C . LEU A 1 116 ? -19.666 1.270 52.485 1.00 84.06 116 LEU A C 1
ATOM 1001 O O . LEU A 1 116 ? -19.508 1.400 53.692 1.00 84.06 116 LEU A O 1
ATOM 1005 N N . LYS A 1 117 ? -20.877 1.077 51.943 1.00 84.94 117 LYS A N 1
ATOM 1006 C CA . LYS A 1 117 ? -22.115 0.990 52.742 1.00 84.94 117 LYS A CA 1
ATOM 1007 C C . LYS A 1 117 ? -22.118 -0.184 53.723 1.00 84.94 117 LYS A C 1
ATOM 1009 O O . LYS A 1 117 ? -22.766 -0.105 54.757 1.00 84.94 117 LYS A O 1
ATOM 1014 N N . ARG A 1 118 ? -21.422 -1.276 53.395 1.00 82.25 118 ARG A N 1
ATOM 1015 C CA . ARG A 1 118 ? -21.298 -2.458 54.263 1.00 82.25 118 ARG A CA 1
ATOM 1016 C C . ARG A 1 118 ? -20.092 -2.390 55.206 1.00 82.25 118 ARG A C 1
ATOM 1018 O O . ARG A 1 118 ? -19.826 -3.369 55.902 1.00 82.25 118 ARG A O 1
ATOM 1025 N N . ASN A 1 119 ? -19.345 -1.285 55.210 1.00 80.19 119 ASN A N 1
ATOM 1026 C CA . ASN A 1 119 ? -18.212 -1.121 56.105 1.00 80.19 119 ASN A CA 1
ATOM 1027 C C . ASN A 1 119 ? -18.715 -0.876 57.537 1.00 80.19 119 ASN A C 1
ATOM 1029 O O . ASN A 1 119 ? -19.576 -0.031 57.756 1.00 80.19 119 ASN A O 1
ATOM 1033 N N . ARG A 1 120 ? -18.180 -1.621 58.508 1.00 84.31 120 ARG A N 1
ATOM 1034 C CA . ARG A 1 120 ? -18.555 -1.531 59.931 1.00 84.31 120 ARG A CA 1
ATOM 1035 C C . ARG A 1 120 ? -17.687 -0.548 60.725 1.00 84.31 120 ARG A C 1
ATOM 1037 O O . ARG A 1 120 ? -17.800 -0.494 61.940 1.00 84.31 120 ARG A O 1
ATOM 1044 N N . GLY A 1 121 ? -16.823 0.210 60.046 1.00 84.19 121 GLY A N 1
ATOM 1045 C CA . GLY A 1 121 ? -16.008 1.252 60.677 1.00 84.19 121 GLY A CA 1
ATOM 1046 C C . GLY A 1 121 ? -14.873 0.717 61.552 1.00 84.19 121 GLY A C 1
ATOM 1047 O O . GLY A 1 121 ? -14.382 1.443 62.407 1.00 84.19 121 GLY A O 1
ATOM 1048 N N . TYR A 1 122 ? -14.449 -0.535 61.352 1.00 87.81 122 TYR A N 1
ATOM 1049 C CA . TYR A 1 122 ? -13.285 -1.076 62.048 1.00 87.81 122 TYR A CA 1
ATOM 1050 C C . TYR A 1 122 ? -12.023 -0.347 61.578 1.00 87.81 122 TYR A C 1
ATOM 1052 O O . TYR A 1 122 ? -11.670 -0.399 60.398 1.00 87.81 122 TYR A O 1
ATOM 1060 N N . ALA A 1 123 ? -11.364 0.330 62.508 1.00 85.31 123 ALA A N 1
ATOM 1061 C CA . ALA A 1 123 ? -10.070 0.955 62.316 1.00 85.31 123 ALA A CA 1
ATOM 1062 C C . ALA A 1 123 ? -9.216 0.645 63.543 1.00 85.31 123 ALA A C 1
ATOM 1064 O O . ALA A 1 123 ? -9.679 0.764 64.676 1.00 85.31 123 ALA A O 1
ATOM 1065 N N . PHE A 1 124 ? -7.979 0.230 63.309 1.00 89.31 124 PHE A N 1
ATOM 1066 C CA . PHE A 1 124 ? -7.036 -0.099 64.361 1.00 89.31 124 PHE A CA 1
ATOM 1067 C C . PHE A 1 124 ? -5.663 0.407 63.937 1.00 89.31 124 PHE A C 1
ATOM 1069 O O . PHE A 1 124 ? -5.207 0.116 62.834 1.00 89.31 124 PHE A O 1
ATOM 1076 N N . SER A 1 125 ? -5.052 1.232 64.781 1.00 87.12 125 SER A N 1
ATOM 1077 C CA . SER A 1 125 ? -3.733 1.810 64.543 1.00 87.12 125 SER A CA 1
ATOM 1078 C C . SER A 1 125 ? -2.762 1.153 65.510 1.00 87.12 125 SER A C 1
ATOM 1080 O O . SER A 1 125 ? -2.745 1.493 66.691 1.00 87.12 125 SER A O 1
ATOM 1082 N N . GLN A 1 126 ? -1.985 0.195 65.016 1.00 87.75 126 GLN A N 1
ATOM 1083 C CA . GLN A 1 126 ? -1.012 -0.559 65.797 1.00 87.75 126 GLN A CA 1
ATOM 1084 C C . GLN A 1 126 ? 0.253 -0.743 64.951 1.00 87.75 126 GLN A C 1
ATOM 1086 O O . GLN A 1 126 ? 0.156 -1.069 63.773 1.00 87.75 126 GLN A O 1
ATOM 1091 N N . ASN A 1 127 ? 1.429 -0.514 65.539 1.00 87.06 127 ASN A N 1
ATOM 1092 C CA . ASN A 1 127 ? 2.698 -0.839 64.884 1.00 87.06 127 ASN A CA 1
ATOM 1093 C C . ASN A 1 127 ? 2.908 -2.362 64.901 1.00 87.06 127 ASN A C 1
ATOM 1095 O O . ASN A 1 127 ? 2.713 -2.981 65.950 1.00 87.06 127 ASN A O 1
ATOM 1099 N N . ASP A 1 128 ? 3.356 -2.935 63.779 1.00 81.25 128 ASP A N 1
ATOM 1100 C CA . ASP A 1 128 ? 3.541 -4.388 63.601 1.00 81.25 128 ASP A CA 1
ATOM 1101 C C . ASP A 1 128 ? 4.676 -4.984 64.463 1.00 81.25 128 ASP A C 1
ATOM 1103 O O . ASP A 1 128 ? 4.740 -6.195 64.674 1.00 81.25 128 ASP A O 1
ATOM 1107 N N . SER A 1 129 ? 5.582 -4.150 64.980 1.00 82.75 129 SER A N 1
ATOM 1108 C CA . SER A 1 129 ? 6.809 -4.569 65.670 1.00 82.75 129 SER A CA 1
ATOM 1109 C C . SER A 1 129 ? 6.776 -4.346 67.193 1.00 82.75 129 SER A C 1
ATOM 1111 O O . SER A 1 129 ? 6.235 -3.357 67.683 1.00 82.75 129 SER A O 1
ATOM 1113 N N . ASP A 1 130 ? 7.410 -5.260 67.943 1.00 76.44 130 ASP A N 1
ATOM 1114 C CA . ASP A 1 130 ? 7.767 -5.173 69.377 1.00 76.44 130 ASP A CA 1
ATOM 1115 C C . ASP A 1 130 ? 6.642 -5.040 70.428 1.00 76.44 130 ASP A C 1
ATOM 1117 O O . ASP A 1 130 ? 6.928 -4.999 71.626 1.00 76.44 130 ASP A O 1
ATOM 1121 N N . GLN A 1 131 ? 5.367 -5.108 70.032 1.00 83.38 131 GLN A N 1
ATOM 1122 C CA . GLN A 1 131 ? 4.193 -5.138 70.930 1.00 83.38 131 GLN A CA 1
ATOM 1123 C C . GLN A 1 131 ? 4.347 -6.143 72.090 1.00 83.38 131 GLN A C 1
ATOM 1125 O O . GLN A 1 131 ? 4.243 -5.793 73.265 1.00 83.38 131 GLN A O 1
ATOM 1130 N N . ASN A 1 132 ? 4.671 -7.398 71.759 1.00 86.19 132 ASN A N 1
ATOM 1131 C CA . ASN A 1 132 ? 4.823 -8.480 72.737 1.00 86.19 132 ASN A CA 1
ATOM 1132 C C . ASN A 1 132 ? 6.045 -8.305 73.645 1.00 86.19 132 ASN A C 1
ATOM 1134 O O . ASN A 1 132 ? 6.048 -8.801 74.771 1.00 86.19 132 ASN A O 1
ATOM 1138 N N . LYS A 1 133 ? 7.091 -7.635 73.153 1.00 86.81 133 LYS A N 1
ATOM 1139 C CA . LYS A 1 133 ? 8.317 -7.389 73.914 1.00 86.81 133 LYS A CA 1
ATOM 1140 C C . LYS A 1 133 ? 8.069 -6.325 74.974 1.00 86.81 133 LYS A C 1
ATOM 1142 O O . LYS A 1 133 ? 8.415 -6.543 76.127 1.00 86.81 133 LYS A O 1
ATOM 1147 N N . ILE A 1 134 ? 7.412 -5.227 74.599 1.00 83.88 134 ILE A N 1
ATOM 1148 C CA . ILE A 1 134 ? 7.076 -4.124 75.507 1.00 83.88 134 ILE A CA 1
ATOM 1149 C C . ILE A 1 134 ? 6.243 -4.640 76.688 1.00 83.88 134 ILE A C 1
ATOM 1151 O O . ILE A 1 134 ? 6.595 -4.374 77.831 1.00 83.88 134 ILE A O 1
ATOM 1155 N N . ILE A 1 135 ? 5.218 -5.464 76.441 1.00 85.44 135 ILE A N 1
ATOM 1156 C CA . ILE A 1 135 ? 4.347 -6.011 77.502 1.00 85.44 135 ILE A CA 1
ATOM 1157 C C . ILE A 1 135 ? 5.135 -6.788 78.571 1.00 85.44 135 ILE A C 1
ATOM 1159 O O . ILE A 1 135 ? 4.774 -6.7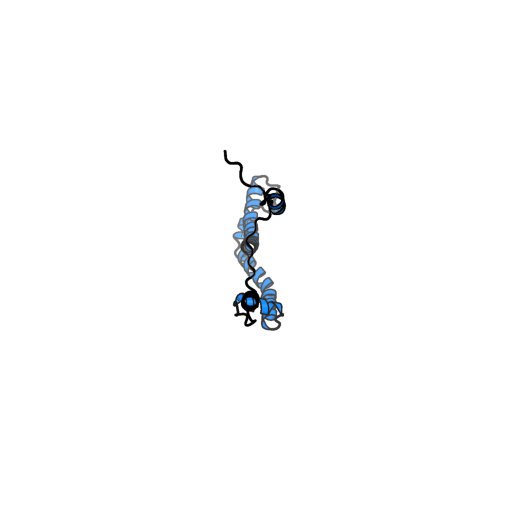61 79.740 1.00 85.44 135 ILE A O 1
ATOM 1163 N N . ARG A 1 136 ? 6.218 -7.473 78.189 1.00 88.19 136 ARG A N 1
ATOM 1164 C CA . ARG A 1 136 ? 7.015 -8.307 79.105 1.00 88.19 136 ARG A CA 1
ATOM 1165 C C . ARG A 1 136 ? 8.091 -7.537 79.873 1.00 88.19 136 ARG A C 1
ATOM 1167 O O . ARG A 1 136 ? 8.679 -8.102 80.786 1.00 88.19 136 ARG A O 1
ATOM 1174 N N . VAL A 1 137 ? 8.396 -6.302 79.474 1.00 87.81 137 VAL A N 1
ATOM 1175 C CA . VAL A 1 137 ? 9.501 -5.510 80.044 1.00 87.81 137 VAL A CA 1
ATOM 1176 C C . VAL A 1 137 ? 9.041 -4.628 81.210 1.00 87.81 137 VAL A C 1
ATOM 1178 O O . VAL A 1 137 ? 9.855 -4.288 82.063 1.00 87.81 137 VAL A O 1
ATOM 1181 N N . TYR A 1 138 ? 7.758 -4.270 81.276 1.00 82.62 138 TYR A N 1
ATOM 1182 C CA . TYR A 1 138 ? 7.228 -3.376 82.307 1.00 82.62 138 TYR A CA 1
ATOM 1183 C C . TYR A 1 138 ? 6.454 -4.147 83.386 1.00 82.62 138 TYR A C 1
ATOM 1185 O O . TYR A 1 138 ? 5.497 -4.851 83.079 1.00 82.62 138 TYR A O 1
ATOM 1193 N N . ASP A 1 139 ? 6.837 -3.958 84.651 1.00 88.69 139 ASP A N 1
ATOM 1194 C CA . ASP A 1 139 ? 6.105 -4.416 85.839 1.00 88.69 139 ASP A CA 1
ATOM 1195 C C . ASP A 1 139 ? 5.549 -3.194 86.581 1.00 88.69 139 ASP A C 1
ATOM 1197 O O . ASP A 1 139 ? 6.299 -2.348 87.067 1.00 88.69 139 ASP A O 1
ATOM 1201 N N . THR A 1 140 ? 4.224 -3.072 86.642 1.00 87.12 140 THR A N 1
ATOM 1202 C CA . THR A 1 140 ? 3.542 -1.914 87.239 1.00 87.12 140 THR A CA 1
ATOM 1203 C C . THR A 1 140 ? 3.464 -1.968 88.763 1.00 87.12 140 THR A C 1
ATOM 1205 O O . THR A 1 140 ? 3.000 -1.009 89.374 1.00 87.12 140 THR A O 1
ATOM 1208 N N . THR A 1 141 ? 3.863 -3.078 89.388 1.00 87.38 141 THR A N 1
ATOM 1209 C CA . THR A 1 141 ? 3.832 -3.224 90.852 1.00 87.38 141 THR A CA 1
ATOM 1210 C C . THR A 1 141 ? 5.045 -2.595 91.536 1.00 87.38 141 THR A C 1
ATOM 1212 O O . THR A 1 141 ? 4.997 -2.299 92.730 1.00 87.38 141 THR A O 1
ATOM 1215 N N . GLN A 1 142 ? 6.117 -2.335 90.785 1.00 83.94 142 GLN A N 1
ATOM 1216 C CA . GLN A 1 142 ? 7.346 -1.747 91.305 1.00 83.94 142 GLN A CA 1
ATOM 1217 C C . GLN A 1 142 ? 7.317 -0.221 91.185 1.00 83.94 142 GLN A C 1
ATOM 1219 O O . GLN A 1 142 ? 7.056 0.336 90.117 1.00 83.94 142 GLN A O 1
ATOM 1224 N N . GLN A 1 143 ? 7.592 0.475 92.292 1.00 79.69 143 GLN A N 1
ATOM 1225 C CA . GLN A 1 143 ? 7.698 1.933 92.283 1.00 79.69 143 GLN A CA 1
ATOM 1226 C C . GLN A 1 143 ? 9.023 2.374 91.662 1.00 79.69 143 GLN A C 1
ATOM 1228 O O . GLN A 1 143 ? 10.060 1.736 91.845 1.00 79.69 143 GLN A O 1
ATOM 1233 N N . LYS A 1 144 ? 8.985 3.488 90.923 1.00 80.88 144 LYS A N 1
ATOM 1234 C CA . LYS A 1 144 ? 10.180 4.048 90.291 1.00 80.88 144 LYS A CA 1
ATOM 1235 C C . LYS A 1 144 ? 11.216 4.374 91.378 1.00 80.88 144 LYS A C 1
ATOM 1237 O O . LYS A 1 144 ? 10.840 5.010 92.364 1.00 80.88 144 LYS A O 1
ATOM 1242 N N . PRO A 1 145 ? 12.494 3.990 91.211 1.00 78.00 145 PRO A N 1
ATOM 1243 C CA . PRO A 1 145 ? 13.525 4.366 92.166 1.00 78.00 145 PRO A CA 1
ATOM 1244 C C . PRO A 1 145 ? 13.591 5.895 92.267 1.00 78.00 145 PRO A C 1
ATOM 1246 O O . PRO A 1 145 ? 13.689 6.589 91.250 1.00 78.00 145 PRO A O 1
ATOM 1249 N N . LEU A 1 146 ? 13.478 6.407 93.493 1.00 77.44 146 LEU A N 1
ATOM 1250 C CA . LEU A 1 146 ? 13.786 7.796 93.816 1.00 77.44 146 LEU A CA 1
ATOM 1251 C C . LEU A 1 146 ? 15.309 7.914 93.727 1.00 77.44 146 LEU A C 1
ATOM 1253 O O . LEU A 1 146 ? 16.014 7.203 94.442 1.00 77.44 146 LEU A O 1
ATOM 1257 N N . GLY A 1 147 ? 15.780 8.695 92.754 1.00 58.91 147 GLY A N 1
ATOM 1258 C CA . GLY A 1 147 ? 17.205 8.962 92.560 1.00 58.91 147 GLY A CA 1
ATOM 1259 C C . GLY A 1 147 ? 17.824 9.689 93.741 1.00 58.91 147 GLY A C 1
ATOM 1260 O O . GLY A 1 147 ? 17.077 10.414 94.438 1.00 58.91 147 GLY A O 1
#

Foldseek 3Di:
DDDPVNVCPPVVVVVVVVVVLCCCLVVVVVVDCPSCVPSDPVCCVQVVDPVNVVCVPVVVCVVCVVVVVVVVCCCPPPNDPVSVVVVCVVVVPPDPPDPVVVVVVVVVVVVVVVVVVPDPPDDDDDDPPCPVVVVVPDDPVDDDDDD

Secondary structure (DSSP, 8-state):
---HHHHHHHHHHHHHHHHHHHHHHHHHHHH-TTS-GGGTTHHHHHHS-HHHHHHHHHHHHHHHHHHHHHHHHHHHHS--HHHHHHHHHHHT----S--HHHHHHHHHHHHHHHHHHT---------SSSHHHHHHH--TTSPPP--

InterPro domains:
  IPR032630 P-type ATPase, C-terminal [PF16212] (2-79)

Sequence (147 aa):
IWTKYTVIAIPGSMLIWFIYLPVVSYIGSAISVDIFPEYYGIVPMLWGNVNFWLFVLLVPFVCNLRDFIWKYAKRMYRPLPYHFVQEIQKYNLPDYRPRMDRFRQAVNKVRRIQRLKRNRGYAFSQNDSDQNKIIRVYDTTQQKPLG

Organism: Rhizopus microsporus (NCBI:txid58291)

pLDDT: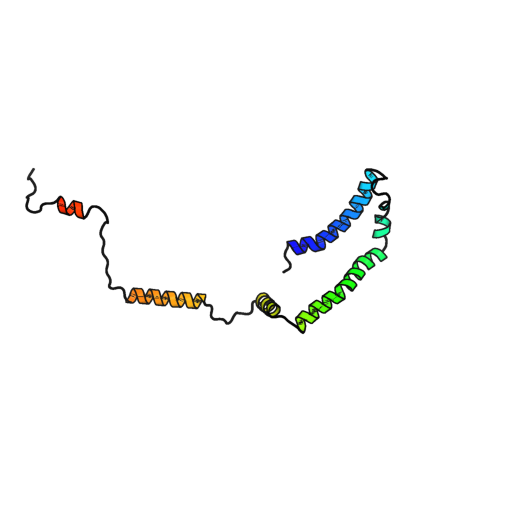 mean 88.06, std 7.97, range [58.91, 97.12]

Radius of gyration: 41.42 Å; chains: 1; bounding box: 58×20×124 Å